Protein AF-A0A5J6BZD9-F1 (afdb_monomer)

Secondary structure (DSSP, 8-state):
---S--SSS-TT---SS-EEEEEEEEEEEEEE-SSSEEEEEEEEEEEEEEE--SS---------HHHHHHHHHHTSS------

pLDDT: mean 82.14, std 18.12, range [42.59, 97.81]

InterPro domains:
  IPR028565 Mu homology domain [PF00928] (7-69)
  IPR028565 Mu homology domain [PS51072] (17-83)
  IPR036168 AP-2 complex subunit mu, C-terminal superfamily [SSF49447] (7-78)
  IPR050431 Adaptor complexes medium subunit [PTHR10529] (3-70)

Radius of gyration: 21.89 Å; Cα contacts (8 Å, |Δi|>4): 73; chains: 1; bounding box: 61×34×54 Å

Organism: Plasmodium falciparum (NCBI:txid5833)

Foldseek 3Di:
DPPDDDPPDDFFQDDPDWDKDKDKDKDWDWDADPHGTPDIDIDIDIDMDTRHGGDDDDDDDDPDPPVVVVVVVVPPPDDDDDD

Structure (mmCIF, N/CA/C/O backbone):
data_AF-A0A5J6BZD9-F1
#
_entry.id   AF-A0A5J6BZD9-F1
#
loop_
_atom_site.group_PDB
_atom_site.id
_atom_site.type_symbol
_atom_site.label_atom_id
_atom_site.label_alt_id
_atom_site.label_comp_id
_atom_site.label_asym_id
_atom_site.label_entity_id
_atom_site.label_seq_id
_atom_site.pdbx_PDB_ins_code
_atom_site.Cartn_x
_atom_site.Cartn_y
_atom_site.Cartn_z
_atom_site.occupancy
_atom_site.B_iso_or_equiv
_atom_site.auth_seq_id
_atom_site.auth_comp_id
_atom_site.auth_asym_id
_atom_site.auth_atom_id
_atom_site.pdbx_PDB_model_num
ATOM 1 N N . TYR A 1 1 ? -0.818 12.826 22.404 1.00 47.66 1 TYR A N 1
ATOM 2 C CA . TYR A 1 1 ? -2.046 13.346 21.775 1.00 47.66 1 TYR A CA 1
ATOM 3 C C . TYR A 1 1 ? -1.634 14.302 20.673 1.00 47.66 1 TYR A C 1
ATOM 5 O O . TYR A 1 1 ? -0.967 15.281 20.975 1.00 47.66 1 TYR A O 1
ATOM 13 N N . ILE A 1 2 ? -1.928 13.987 19.409 1.00 50.56 2 ILE A N 1
ATOM 14 C CA . ILE A 1 2 ? -1.738 14.941 18.309 1.00 50.56 2 ILE A CA 1
ATOM 15 C C . ILE A 1 2 ? -2.803 16.025 18.490 1.00 50.56 2 ILE A C 1
ATOM 17 O O . ILE A 1 2 ? -3.993 15.747 18.402 1.00 50.56 2 ILE A O 1
ATOM 21 N N . THR A 1 3 ? -2.372 17.237 18.820 1.00 52.44 3 THR A N 1
ATOM 22 C CA . THR A 1 3 ? -3.217 18.422 19.045 1.00 52.44 3 THR A CA 1
ATOM 23 C C . THR A 1 3 ? -3.430 19.238 17.762 1.00 52.44 3 THR A C 1
ATOM 25 O O . THR A 1 3 ? -3.760 20.418 17.821 1.00 52.44 3 THR A O 1
ATOM 28 N N . GLY A 1 4 ? -3.235 18.625 16.588 1.00 65.38 4 GLY A N 1
ATOM 29 C CA . GLY A 1 4 ? -3.381 19.266 15.280 1.00 65.38 4 GLY A CA 1
ATOM 30 C C . GLY A 1 4 ? -4.625 18.797 14.527 1.00 65.38 4 GLY A C 1
ATOM 31 O O . GLY A 1 4 ? -5.005 17.629 14.603 1.00 65.38 4 GLY A O 1
ATOM 32 N N . ASN A 1 5 ? -5.241 19.709 13.773 1.00 69.25 5 ASN A N 1
ATOM 33 C CA . ASN A 1 5 ? -6.391 19.424 12.918 1.00 69.25 5 ASN A CA 1
ATOM 34 C C . ASN A 1 5 ? -5.986 18.454 11.786 1.00 69.25 5 ASN A C 1
ATOM 36 O O . ASN A 1 5 ? -5.286 18.842 10.851 1.00 69.25 5 ASN A O 1
ATOM 40 N N . CYS A 1 6 ? -6.394 17.186 11.877 1.00 79.75 6 CYS A N 1
ATOM 41 C CA . CYS A 1 6 ? -6.168 16.175 10.842 1.00 79.75 6 CYS A CA 1
ATOM 42 C C . CYS A 1 6 ? -7.288 16.253 9.797 1.00 79.75 6 CYS A C 1
ATOM 44 O O . CYS A 1 6 ? -8.431 15.909 10.084 1.00 79.75 6 CYS A O 1
ATOM 46 N N . THR A 1 7 ? -6.979 16.718 8.586 1.00 87.62 7 THR A N 1
ATOM 47 C CA . THR A 1 7 ? -7.992 16.972 7.543 1.00 87.62 7 THR A CA 1
ATOM 48 C C . THR A 1 7 ? -8.375 15.738 6.729 1.00 87.62 7 THR A C 1
ATOM 50 O O . THR A 1 7 ? -9.408 15.735 6.069 1.00 87.62 7 THR A O 1
ATOM 53 N N . TRP A 1 8 ? -7.556 14.687 6.760 1.00 88.69 8 TRP A N 1
ATOM 54 C CA . TRP A 1 8 ? -7.733 13.489 5.934 1.00 88.69 8 TRP A CA 1
ATOM 55 C C . TRP A 1 8 ? -8.351 12.308 6.695 1.00 88.69 8 TRP A C 1
ATOM 57 O O . TRP A 1 8 ? -8.701 11.300 6.080 1.00 88.69 8 TRP A O 1
ATOM 67 N N . ARG A 1 9 ? -8.497 12.404 8.025 1.00 89.69 9 ARG A N 1
ATOM 68 C CA . ARG A 1 9 ? -9.072 11.343 8.858 1.00 89.69 9 ARG A CA 1
ATOM 69 C C . ARG A 1 9 ? -9.994 11.902 9.923 1.00 89.69 9 ARG A C 1
ATOM 71 O O . ARG A 1 9 ? -9.585 12.681 10.775 1.00 89.69 9 ARG A O 1
ATOM 78 N N . ASN A 1 10 ? -11.222 11.401 9.907 1.00 87.88 10 ASN A N 1
ATOM 79 C CA . ASN A 1 10 ? -12.221 11.741 10.904 1.00 87.88 10 ASN A CA 1
ATOM 80 C C . ASN A 1 10 ? -11.857 11.169 12.279 1.00 87.88 10 ASN A C 1
ATOM 82 O O . ASN A 1 10 ? -11.299 10.074 12.400 1.00 87.88 10 ASN A O 1
ATOM 86 N N . ASN A 1 11 ? -12.232 11.902 13.323 1.00 87.56 11 ASN A N 1
ATOM 87 C CA . ASN A 1 11 ? -12.133 11.431 14.698 1.00 87.56 11 ASN A CA 1
ATOM 88 C C . ASN A 1 11 ? -13.214 10.380 14.999 1.00 87.56 11 ASN A C 1
ATOM 90 O O . ASN A 1 11 ? -14.214 10.276 14.292 1.00 87.56 11 ASN A O 1
ATOM 94 N N . ASN A 1 12 ? -13.015 9.620 16.081 1.00 89.75 12 ASN A N 1
ATOM 95 C CA . ASN A 1 12 ? -13.994 8.672 16.634 1.00 89.75 12 ASN A CA 1
ATOM 96 C C . ASN A 1 12 ? -14.441 7.543 15.683 1.00 89.75 12 ASN A C 1
ATOM 98 O O . ASN A 1 12 ? -15.522 6.984 15.844 1.00 89.75 12 ASN A O 1
ATOM 102 N N . ILE A 1 13 ? -13.607 7.167 14.710 1.00 94.50 13 ILE A N 1
ATOM 103 C CA . ILE A 1 13 ? -13.845 5.978 13.882 1.00 94.50 13 ILE A CA 1
ATOM 104 C C . ILE A 1 13 ? -13.721 4.726 14.760 1.00 94.50 13 ILE A C 1
ATOM 106 O O . ILE A 1 13 ? -12.751 4.594 15.510 1.00 94.50 13 ILE A O 1
ATOM 110 N N . TYR A 1 14 ? -14.670 3.798 14.644 1.00 96.38 14 TYR A N 1
ATOM 111 C CA . TYR A 1 14 ? -14.664 2.523 15.358 1.00 96.38 14 TYR A CA 1
ATOM 112 C C . TYR A 1 14 ? -14.921 1.364 14.395 1.00 96.38 14 TYR A C 1
ATOM 114 O O . TYR A 1 14 ? -15.853 1.406 13.593 1.00 96.38 14 TYR A O 1
ATOM 122 N N .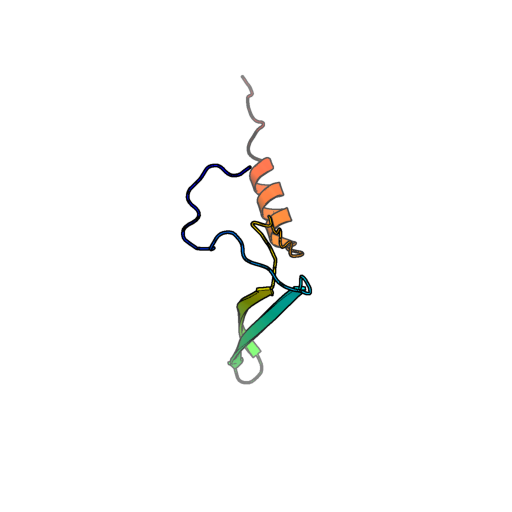 TYR A 1 15 ? -14.119 0.310 14.519 1.00 97.56 15 TYR A N 1
ATOM 123 C CA . TYR A 1 15 ? -14.314 -0.961 13.835 1.00 97.56 15 TYR A CA 1
ATOM 124 C C . TYR A 1 15 ? -14.301 -2.098 14.854 1.00 97.56 15 TYR A C 1
ATOM 126 O O . TYR A 1 15 ? -13.466 -2.127 15.757 1.00 97.56 15 TYR A O 1
ATOM 134 N N . LYS A 1 16 ? -15.192 -3.082 14.674 1.00 97.69 16 LYS A N 1
ATOM 135 C CA . LYS A 1 16 ? -15.256 -4.284 15.527 1.00 97.69 16 LYS A CA 1
ATOM 136 C C . LYS A 1 16 ? -13.946 -5.081 15.505 1.00 97.69 16 LYS A C 1
ATOM 138 O O . LYS A 1 16 ? -13.576 -5.695 16.500 1.00 97.69 16 LYS A O 1
ATOM 143 N N . LYS A 1 17 ? -13.256 -5.070 14.364 1.00 97.75 17 LYS A N 1
ATOM 144 C CA . LYS A 1 17 ? -11.940 -5.669 14.165 1.00 97.75 17 LYS A CA 1
ATOM 145 C C . LYS A 1 17 ? -11.048 -4.639 13.487 1.00 97.75 17 LYS A C 1
ATOM 147 O O . LYS A 1 17 ? -11.451 -4.044 12.493 1.00 97.75 17 LYS A O 1
ATOM 152 N N . ASN A 1 18 ? -9.860 -4.430 14.044 1.00 97.19 18 ASN A N 1
ATOM 153 C CA . ASN A 1 18 ? -8.873 -3.537 13.456 1.00 97.19 18 ASN A CA 1
ATOM 154 C C . ASN A 1 18 ? -8.028 -4.329 12.459 1.00 97.19 18 ASN A C 1
ATOM 156 O O . ASN A 1 18 ? -7.330 -5.261 12.856 1.00 97.19 18 ASN A O 1
ATOM 160 N N . GLU A 1 19 ? -8.110 -3.989 11.178 1.00 97.81 19 GLU A N 1
ATOM 161 C CA . GLU A 1 19 ? -7.384 -4.685 10.116 1.00 97.81 19 GLU A CA 1
ATOM 162 C C . GLU A 1 19 ? -7.022 -3.743 8.966 1.00 97.81 19 GLU A C 1
ATOM 164 O O . GLU A 1 19 ? -7.684 -2.732 8.719 1.00 97.81 19 GLU A O 1
ATOM 169 N N . ILE A 1 20 ? -5.938 -4.073 8.269 1.00 96.88 20 ILE A N 1
ATOM 170 C CA . ILE A 1 20 ? -5.451 -3.345 7.099 1.00 96.88 20 ILE A CA 1
ATOM 171 C C . ILE A 1 20 ? -5.276 -4.363 5.981 1.00 96.88 20 ILE A C 1
ATOM 173 O O . ILE A 1 20 ? -4.642 -5.397 6.183 1.00 96.88 20 ILE A O 1
ATOM 177 N N . TYR A 1 21 ? -5.813 -4.051 4.810 1.00 97.44 21 TYR A N 1
ATOM 178 C CA . TYR A 1 21 ? -5.536 -4.780 3.579 1.00 97.44 21 TYR A CA 1
ATOM 179 C C . TYR A 1 21 ? -4.570 -3.956 2.738 1.00 97.44 21 TYR A C 1
ATOM 181 O O . TYR A 1 21 ? -4.735 -2.738 2.614 1.00 97.44 21 TYR A O 1
ATOM 189 N N . ILE A 1 22 ? -3.552 -4.620 2.203 1.00 96.38 22 ILE A N 1
ATOM 190 C CA . ILE A 1 22 ? -2.484 -3.994 1.432 1.00 96.38 22 ILE A CA 1
ATOM 191 C C . ILE A 1 22 ? -2.440 -4.674 0.074 1.00 96.38 22 ILE A C 1
ATOM 193 O O . ILE A 1 22 ? -2.123 -5.859 -0.007 1.00 96.38 22 ILE A O 1
ATOM 197 N N . ASP A 1 23 ? -2.703 -3.898 -0.971 1.00 96.38 23 ASP A N 1
ATOM 198 C CA . ASP A 1 23 ? -2.589 -4.344 -2.352 1.00 96.38 23 ASP A CA 1
ATOM 199 C C . ASP A 1 23 ? -1.346 -3.707 -2.972 1.00 96.38 23 ASP A C 1
ATOM 201 O O . ASP A 1 23 ? -1.231 -2.478 -3.056 1.00 96.38 23 ASP A O 1
ATOM 205 N N . ILE A 1 24 ? -0.408 -4.547 -3.406 1.00 95.06 24 ILE A N 1
ATOM 206 C CA . ILE A 1 24 ? 0.810 -4.134 -4.105 1.00 95.06 24 ILE A CA 1
ATOM 207 C C . ILE A 1 24 ? 0.652 -4.542 -5.565 1.00 95.06 24 ILE A C 1
ATOM 209 O O . ILE A 1 24 ? 0.615 -5.727 -5.889 1.00 95.06 24 ILE A O 1
ATOM 213 N N . LEU A 1 25 ? 0.531 -3.548 -6.439 1.00 95.50 25 LEU A N 1
ATOM 214 C CA . LEU A 1 25 ? 0.434 -3.738 -7.878 1.00 95.50 25 LEU A CA 1
ATOM 215 C C . LEU A 1 25 ? 1.765 -3.360 -8.518 1.00 95.50 25 LEU A C 1
ATOM 217 O O . LEU A 1 25 ? 2.225 -2.231 -8.359 1.00 95.50 25 LEU A O 1
ATOM 221 N N . GLU A 1 26 ? 2.342 -4.274 -9.288 1.00 95.94 26 GLU A N 1
ATOM 222 C CA . GLU A 1 26 ? 3.570 -4.041 -10.043 1.00 95.94 26 GLU A CA 1
ATOM 223 C C . GLU A 1 26 ? 3.325 -4.331 -11.519 1.00 95.94 26 GLU A C 1
ATOM 225 O O . GLU A 1 26 ? 2.925 -5.432 -11.896 1.00 95.94 26 GLU A O 1
ATOM 230 N N . ILE A 1 27 ? 3.550 -3.323 -12.359 1.00 96.56 27 ILE A N 1
ATOM 231 C CA . ILE A 1 27 ? 3.392 -3.433 -13.808 1.00 96.56 27 ILE A CA 1
ATOM 232 C C . ILE A 1 27 ? 4.780 -3.406 -14.431 1.00 96.56 27 ILE A C 1
ATOM 234 O O . ILE A 1 27 ? 5.446 -2.372 -14.415 1.00 96.56 27 ILE A O 1
ATOM 238 N N . LEU A 1 28 ? 5.214 -4.540 -14.979 1.00 96.12 28 LEU A N 1
ATOM 239 C CA . LEU A 1 28 ? 6.470 -4.646 -15.709 1.00 96.12 28 LEU A CA 1
ATOM 240 C C . LEU A 1 28 ? 6.260 -4.225 -17.169 1.00 96.12 28 LEU A C 1
ATOM 242 O O . LEU A 1 28 ? 5.603 -4.919 -17.943 1.00 96.12 28 LEU A O 1
ATOM 246 N N . ASN A 1 29 ? 6.862 -3.103 -17.543 1.00 96.31 29 ASN A N 1
ATOM 247 C CA . ASN A 1 29 ? 6.898 -2.612 -18.913 1.00 96.31 29 ASN A CA 1
ATOM 248 C C . ASN A 1 29 ? 8.210 -3.048 -19.561 1.00 96.31 29 ASN A C 1
ATOM 250 O O . ASN A 1 29 ? 9.282 -2.691 -19.066 1.00 96.31 29 ASN A O 1
ATOM 254 N N . VAL A 1 30 ? 8.130 -3.793 -20.666 1.00 96.81 30 VAL A N 1
ATOM 255 C CA . VAL A 1 30 ? 9.302 -4.350 -21.357 1.00 96.81 30 VAL A CA 1
ATOM 256 C C . VAL A 1 30 ? 9.266 -4.004 -22.839 1.00 96.81 30 VAL A C 1
ATOM 258 O O . VAL A 1 30 ? 8.270 -4.244 -23.516 1.00 96.81 30 VAL A O 1
ATOM 261 N N . THR A 1 31 ? 10.389 -3.510 -23.349 1.00 96.56 31 THR A N 1
ATOM 262 C CA . THR A 1 31 ? 10.652 -3.323 -24.775 1.00 96.56 31 THR A CA 1
ATOM 263 C C . THR A 1 31 ? 11.761 -4.281 -25.189 1.00 96.56 31 THR A C 1
ATOM 265 O O . THR A 1 31 ? 12.876 -4.212 -24.667 1.00 96.56 31 THR A O 1
ATOM 268 N N . ILE A 1 32 ? 11.468 -5.171 -26.137 1.00 96.50 32 ILE A N 1
ATOM 269 C CA . ILE A 1 32 ? 12.394 -6.203 -26.621 1.00 96.50 32 ILE A CA 1
ATOM 270 C C . ILE A 1 32 ? 12.526 -6.054 -28.145 1.00 96.50 32 ILE A C 1
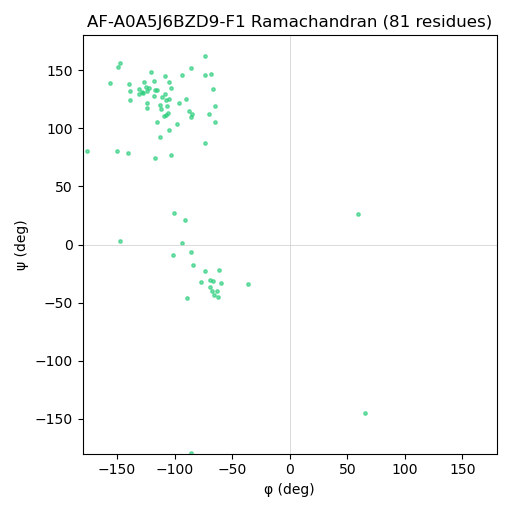ATOM 272 O O . ILE A 1 32 ? 11.527 -5.854 -28.833 1.00 96.50 32 ILE A O 1
ATOM 276 N N . ASN A 1 33 ? 13.751 -6.117 -28.672 1.00 94.00 33 ASN A N 1
ATOM 277 C CA . ASN A 1 33 ? 14.011 -6.309 -30.105 1.00 94.00 33 ASN A CA 1
ATOM 278 C C . ASN A 1 33 ? 14.003 -7.815 -30.427 1.00 94.00 33 ASN A C 1
ATOM 280 O O . ASN A 1 33 ? 13.873 -8.636 -29.532 1.00 94.00 33 ASN A O 1
ATOM 284 N N . SER A 1 34 ? 14.235 -8.189 -31.681 1.00 90.44 34 SER A N 1
ATOM 285 C CA . SER A 1 34 ? 14.244 -9.553 -32.220 1.00 90.44 34 SER A CA 1
ATOM 286 C C . SER A 1 34 ? 14.806 -10.645 -31.294 1.00 90.44 34 SER A C 1
ATOM 288 O O . SER A 1 34 ? 14.271 -11.737 -31.340 1.00 90.44 34 SER A O 1
ATOM 290 N N . ASN A 1 35 ? 15.817 -10.377 -30.449 1.00 90.75 35 ASN A N 1
ATOM 291 C CA . ASN A 1 35 ? 16.240 -11.281 -29.360 1.00 90.75 35 ASN A CA 1
ATOM 292 C C . ASN A 1 35 ? 16.787 -10.575 -28.097 1.00 90.75 35 ASN A C 1
ATOM 294 O O . ASN A 1 35 ? 17.231 -11.243 -27.166 1.00 90.75 35 ASN A O 1
ATOM 298 N N . ASN A 1 36 ? 16.791 -9.237 -28.047 1.00 93.31 36 ASN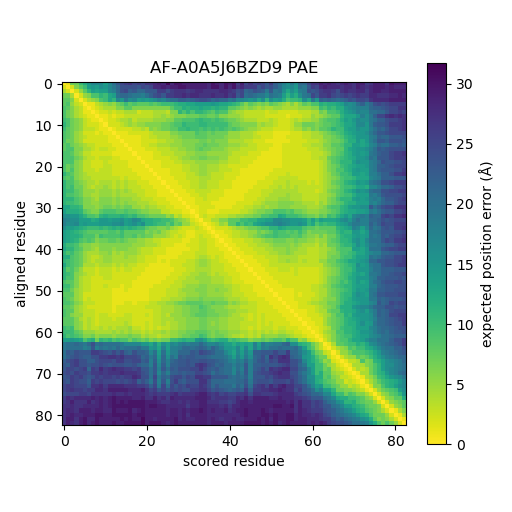 A N 1
ATOM 299 C CA . ASN A 1 36 ? 17.503 -8.486 -27.006 1.00 93.31 36 ASN A CA 1
ATOM 300 C C . ASN A 1 36 ? 16.557 -7.574 -26.230 1.00 93.31 36 ASN A C 1
ATOM 302 O O . ASN A 1 36 ? 15.786 -6.822 -26.830 1.00 93.31 36 ASN A O 1
ATOM 306 N N . LEU A 1 37 ? 16.675 -7.582 -24.902 1.00 94.56 37 LEU A N 1
ATOM 307 C CA . LEU A 1 37 ? 16.017 -6.610 -24.037 1.00 94.56 37 LEU A CA 1
ATOM 308 C C . LEU A 1 37 ? 16.583 -5.212 -24.317 1.00 94.56 37 LEU A C 1
ATOM 310 O O . LEU A 1 37 ? 17.773 -4.977 -24.123 1.00 94.56 37 LEU A O 1
ATOM 314 N N . ILE A 1 38 ? 15.729 -4.288 -24.756 1.00 95.69 38 ILE A N 1
ATOM 315 C CA . ILE A 1 38 ? 16.109 -2.885 -24.961 1.00 95.69 38 ILE A 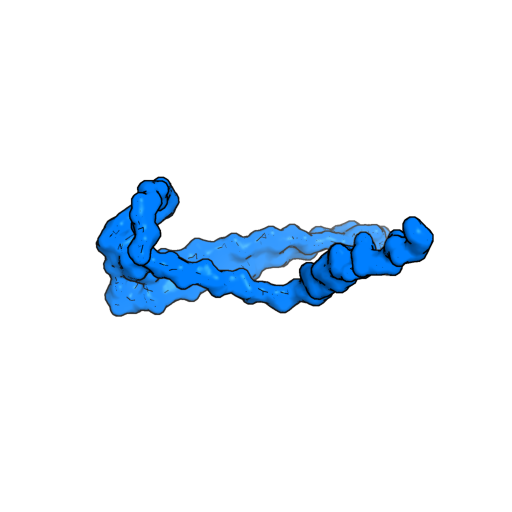CA 1
ATOM 316 C C . ILE A 1 38 ? 15.889 -2.102 -23.670 1.00 95.69 38 ILE A C 1
ATOM 318 O O . ILE A 1 38 ? 16.735 -1.311 -23.262 1.00 95.69 38 ILE A O 1
ATOM 322 N N . TYR A 1 39 ? 14.737 -2.304 -23.032 1.00 95.38 39 TYR A N 1
ATOM 323 C CA . TYR A 1 39 ? 14.353 -1.541 -21.855 1.00 95.38 39 TYR A CA 1
ATOM 324 C C . TYR A 1 39 ? 13.353 -2.316 -21.008 1.00 95.38 39 TYR A C 1
ATOM 326 O O . TYR A 1 39 ? 12.432 -2.931 -21.539 1.00 95.38 39 TYR A O 1
ATOM 334 N N . ALA A 1 40 ? 13.518 -2.259 -19.692 1.00 96.00 40 ALA A N 1
ATOM 335 C CA . ALA A 1 40 ? 12.530 -2.733 -18.741 1.00 96.00 40 ALA A CA 1
ATOM 336 C C . ALA A 1 40 ? 12.442 -1.760 -17.570 1.00 96.00 40 ALA A C 1
ATOM 338 O O . ALA A 1 40 ? 13.463 -1.293 -17.063 1.00 96.00 40 ALA A O 1
ATOM 339 N N . HIS A 1 41 ? 11.224 -1.480 -17.126 1.00 94.94 41 HIS A N 1
ATOM 340 C CA . HIS A 1 41 ? 10.981 -0.765 -15.879 1.00 94.94 41 HIS A CA 1
ATOM 341 C C . HIS A 1 41 ? 9.684 -1.254 -15.243 1.00 94.94 41 HIS A C 1
ATOM 343 O O . HIS A 1 41 ? 8.808 -1.787 -15.923 1.00 94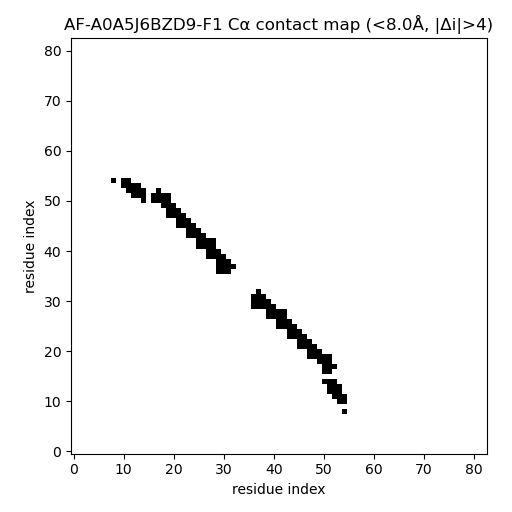.94 41 HIS A O 1
ATOM 349 N N . ILE A 1 42 ? 9.576 -1.089 -13.927 1.00 95.94 42 ILE A N 1
ATOM 350 C CA . ILE A 1 42 ? 8.397 -1.490 -13.162 1.00 95.94 42 ILE A CA 1
ATOM 351 C C . ILE A 1 42 ? 7.681 -0.236 -12.668 1.00 95.94 42 ILE A C 1
ATOM 353 O O . ILE A 1 42 ? 8.283 0.606 -12.000 1.00 95.94 42 ILE A O 1
ATOM 357 N N . ASN A 1 43 ? 6.384 -0.145 -12.950 1.00 95.56 43 ASN A N 1
ATOM 358 C CA . ASN A 1 43 ? 5.494 0.857 -12.379 1.00 95.56 43 ASN A CA 1
ATOM 359 C C . ASN A 1 43 ? 4.758 0.217 -11.201 1.00 95.56 43 ASN A C 1
ATOM 361 O O . ASN A 1 43 ? 3.846 -0.587 -11.391 1.00 95.56 43 ASN A O 1
ATOM 365 N N . GLY A 1 44 ? 5.180 0.561 -9.986 1.00 94.81 44 GLY A N 1
ATOM 366 C CA . GLY A 1 44 ? 4.577 0.073 -8.749 1.00 94.81 44 GLY A CA 1
ATOM 367 C C . GLY A 1 44 ? 3.498 1.011 -8.204 1.00 94.81 44 GLY A C 1
ATOM 368 O O . GLY A 1 44 ? 3.623 2.234 -8.285 1.00 94.81 44 GLY A O 1
ATOM 369 N N . LYS A 1 45 ? 2.459 0.445 -7.590 1.00 94.75 45 LYS A N 1
ATOM 370 C CA . LYS A 1 45 ? 1.449 1.162 -6.805 1.00 94.75 45 LYS A CA 1
ATOM 371 C C . LYS A 1 45 ? 1.114 0.363 -5.551 1.00 94.75 45 LYS A C 1
ATOM 373 O O . LYS A 1 45 ? 0.800 -0.818 -5.632 1.00 94.75 45 LYS A O 1
ATOM 378 N N . VAL A 1 46 ? 1.102 1.037 -4.404 1.00 94.75 46 VAL A N 1
ATOM 379 C CA . VAL A 1 46 ? 0.623 0.471 -3.138 1.00 94.75 46 VAL A CA 1
ATOM 380 C C . VAL A 1 46 ? -0.718 1.106 -2.802 1.00 94.75 46 VAL A C 1
ATOM 382 O O . VAL A 1 46 ? -0.830 2.331 -2.744 1.00 94.75 46 VAL A O 1
ATOM 385 N N . THR A 1 47 ? -1.739 0.281 -2.596 1.00 95.81 47 THR A N 1
ATOM 386 C CA . THR A 1 47 ? -3.070 0.720 -2.165 1.00 95.81 47 THR A CA 1
ATOM 387 C C . THR A 1 47 ? -3.366 0.120 -0.800 1.00 95.81 47 THR A C 1
ATOM 389 O O . THR A 1 47 ? -3.149 -1.066 -0.572 1.00 95.81 47 THR A O 1
ATOM 392 N N . LEU A 1 48 ? -3.850 0.952 0.120 1.00 96.38 48 LEU A N 1
ATOM 393 C CA . LEU A 1 48 ? -4.177 0.547 1.481 1.00 96.38 48 LEU A CA 1
ATOM 394 C C . LEU A 1 48 ? -5.676 0.697 1.710 1.00 96.38 48 LEU A C 1
ATOM 396 O O . LEU A 1 48 ? -6.251 1.752 1.432 1.00 96.38 48 LEU A O 1
ATOM 400 N N . LYS A 1 49 ? -6.294 -0.333 2.284 1.00 95.94 49 LYS A N 1
ATOM 401 C CA . LYS A 1 49 ? -7.648 -0.264 2.833 1.00 95.94 49 LYS A CA 1
ATOM 402 C C . LYS A 1 49 ? -7.573 -0.481 4.339 1.00 95.94 49 LYS A C 1
ATOM 404 O O . LYS A 1 49 ? -7.363 -1.599 4.804 1.00 95.94 49 LYS A O 1
ATOM 409 N N . CYS A 1 50 ? -7.736 0.602 5.094 1.00 95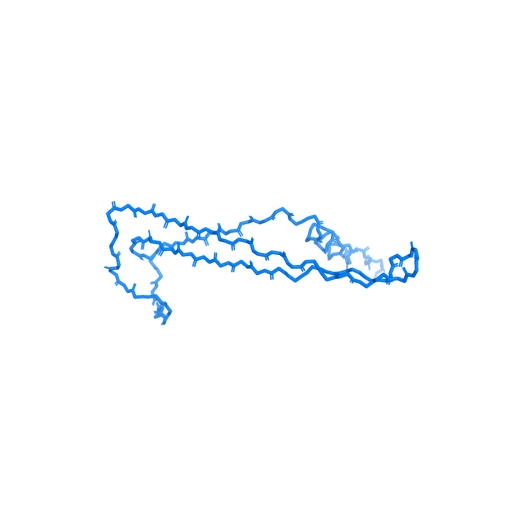.62 50 CYS A N 1
ATOM 410 C CA . CYS A 1 50 ? -7.523 0.614 6.539 1.00 95.62 50 CYS A CA 1
ATOM 411 C C . CYS A 1 50 ? -8.850 0.653 7.307 1.00 95.62 50 CYS A C 1
ATOM 413 O O . CYS A 1 50 ? -9.533 1.680 7.318 1.00 95.62 50 CYS A O 1
ATOM 415 N N . HIS A 1 51 ? -9.162 -0.418 8.034 1.00 97.12 51 HIS A N 1
ATOM 416 C CA . HIS A 1 51 ? -10.226 -0.447 9.036 1.00 97.12 51 HIS A CA 1
ATOM 417 C C . HIS A 1 51 ? -9.597 -0.369 10.428 1.00 97.12 51 HIS A C 1
ATOM 419 O O . HIS A 1 51 ? -9.443 -1.371 11.115 1.00 97.12 51 HIS A O 1
ATOM 425 N N . LEU A 1 52 ? -9.175 0.830 10.830 1.00 96.50 52 LEU A N 1
ATOM 426 C CA . LEU A 1 52 ? -8.564 1.070 12.138 1.00 96.50 52 LEU A CA 1
ATOM 427 C C . LEU A 1 52 ? -9.399 2.045 12.959 1.00 96.50 52 LEU A C 1
ATOM 429 O O . LEU A 1 52 ? -9.921 3.020 12.412 1.00 96.50 52 LEU A O 1
ATOM 433 N N . SER A 1 53 ? -9.507 1.793 14.257 1.00 96.25 53 SER A N 1
ATOM 434 C CA . SER A 1 53 ? -10.243 2.639 15.197 1.00 96.25 53 SER A CA 1
ATOM 435 C C . SER A 1 53 ? -9.373 3.781 15.728 1.00 96.25 53 SER A C 1
ATOM 437 O O . SER A 1 53 ? -8.152 3.656 15.821 1.00 96.25 53 SER A O 1
ATOM 439 N N . GLY A 1 54 ? -9.996 4.901 16.092 1.00 92.94 54 GLY A N 1
ATOM 440 C CA . GLY A 1 54 ? -9.310 6.069 16.645 1.00 92.94 54 GLY A CA 1
ATOM 441 C C . GLY A 1 54 ? -8.352 6.748 15.658 1.00 92.94 54 GLY A C 1
ATOM 442 O O . GLY A 1 54 ? -8.605 6.802 14.450 1.00 92.94 54 GLY A O 1
ATOM 443 N N . MET A 1 55 ? -7.244 7.271 16.185 1.00 92.38 55 MET A N 1
ATOM 444 C CA . MET A 1 55 ? -6.183 7.960 15.439 1.00 92.38 55 MET A CA 1
ATOM 445 C C . MET A 1 55 ? -4.866 7.172 15.557 1.00 92.38 55 MET A C 1
ATOM 447 O O . MET A 1 55 ? -4.001 7.542 16.353 1.00 92.38 55 MET A O 1
ATOM 451 N N . PRO A 1 56 ? -4.730 6.038 14.850 1.00 92.38 56 PRO A N 1
ATOM 452 C CA . PRO A 1 56 ? -3.532 5.216 14.932 1.00 92.38 56 PRO A CA 1
ATOM 453 C C . PRO A 1 56 ? -2.363 5.883 14.200 1.00 92.38 56 PRO A C 1
ATOM 455 O O . PRO A 1 56 ? -2.545 6.507 13.154 1.00 92.38 56 PRO A O 1
ATOM 458 N N . LEU A 1 57 ? -1.157 5.689 14.728 1.00 90.25 57 LEU A N 1
ATOM 459 C CA . LEU A 1 57 ? 0.082 5.905 13.989 1.00 90.25 57 LEU A CA 1
ATOM 460 C C . LEU A 1 57 ? 0.453 4.583 13.308 1.00 90.25 57 LEU A C 1
ATOM 462 O O . LEU A 1 57 ? 0.518 3.549 13.973 1.00 90.25 57 LEU A O 1
ATOM 466 N N . CYS A 1 58 ? 0.653 4.605 11.992 1.00 90.94 58 CYS A N 1
ATOM 467 C CA . CYS A 1 58 ? 1.016 3.421 11.218 1.00 90.94 58 CYS A CA 1
ATOM 468 C C . CYS A 1 58 ? 2.315 3.678 10.462 1.00 90.94 58 CYS A C 1
ATOM 470 O O . CYS A 1 58 ? 2.442 4.690 9.777 1.00 90.94 58 CYS A O 1
ATOM 472 N N . GLU A 1 59 ? 3.241 2.730 10.546 1.00 90.81 59 GLU A N 1
ATOM 473 C CA . GLU A 1 59 ? 4.510 2.764 9.829 1.00 90.81 59 GLU A CA 1
ATOM 474 C C . GLU A 1 59 ? 4.575 1.568 8.880 1.00 90.81 59 GLU A C 1
ATOM 476 O O . GLU A 1 59 ? 4.347 0.426 9.281 1.00 90.81 59 GLU A O 1
ATOM 481 N N . LEU A 1 60 ? 4.865 1.837 7.607 1.00 88.44 60 LEU A N 1
ATOM 482 C CA . LEU A 1 60 ? 5.096 0.815 6.593 1.00 88.44 60 LEU A CA 1
ATOM 483 C C . LEU A 1 60 ? 6.566 0.880 6.196 1.00 88.44 60 LEU A C 1
ATOM 485 O O . LEU A 1 60 ? 7.027 1.877 5.642 1.00 88.44 60 LEU A O 1
ATOM 489 N N . SER A 1 61 ? 7.290 -0.201 6.467 1.00 87.50 61 SER A N 1
ATOM 490 C CA . SER A 1 61 ? 8.671 -0.372 6.031 1.00 87.50 61 SER A CA 1
ATOM 491 C C . SER A 1 61 ? 8.736 -1.347 4.859 1.00 87.50 61 SER A C 1
ATOM 493 O O . SER A 1 61 ? 8.028 -2.353 4.833 1.00 87.50 61 SER A O 1
ATOM 495 N N . THR A 1 62 ? 9.590 -1.045 3.883 1.00 83.75 62 THR A N 1
ATOM 496 C CA . THR A 1 62 ? 9.905 -1.936 2.762 1.00 83.75 62 THR A CA 1
ATOM 497 C C . THR A 1 62 ? 11.395 -2.244 2.771 1.00 83.75 62 THR A C 1
ATOM 499 O O . THR A 1 62 ? 12.218 -1.413 3.160 1.00 83.75 62 THR A O 1
ATOM 502 N N . ASN A 1 63 ? 11.765 -3.439 2.314 1.00 79.00 63 ASN A N 1
ATOM 503 C CA . ASN A 1 63 ? 13.167 -3.806 2.153 1.00 79.00 63 ASN A CA 1
ATOM 504 C C . ASN A 1 63 ? 13.757 -3.079 0.940 1.00 79.00 63 ASN A C 1
ATOM 506 O O . ASN A 1 63 ? 13.767 -3.609 -0.168 1.00 79.00 63 ASN A O 1
ATOM 510 N N . ASN A 1 64 ? 14.266 -1.864 1.142 1.00 68.44 64 ASN A N 1
ATOM 511 C CA . ASN A 1 64 ? 14.929 -1.112 0.084 1.00 68.44 64 ASN A CA 1
ATOM 512 C C . ASN A 1 64 ? 16.456 -1.111 0.259 1.00 68.44 64 ASN A C 1
ATOM 514 O O . ASN A 1 64 ? 17.011 -0.280 0.979 1.00 68.44 64 ASN A O 1
ATOM 518 N N . LYS A 1 65 ? 17.161 -1.996 -0.462 1.00 62.19 65 LYS A N 1
ATOM 519 C CA . LYS A 1 65 ? 18.639 -1.986 -0.522 1.00 62.19 65 LYS A CA 1
ATOM 520 C C . LYS A 1 65 ? 19.207 -0.687 -1.123 1.00 62.19 65 LYS A C 1
ATOM 522 O O . LYS A 1 65 ? 20.344 -0.336 -0.828 1.00 62.19 65 LYS A O 1
ATOM 527 N N . ILE A 1 66 ? 18.431 0.064 -1.913 1.00 59.47 66 ILE A N 1
ATOM 528 C CA . ILE A 1 66 ? 18.889 1.306 -2.564 1.00 59.47 66 ILE A CA 1
ATOM 529 C C . ILE A 1 66 ? 18.928 2.489 -1.579 1.00 59.47 66 ILE A C 1
ATOM 531 O O . ILE A 1 66 ? 19.820 3.333 -1.674 1.00 59.47 66 ILE A O 1
ATOM 535 N N . ASN A 1 67 ? 18.027 2.538 -0.589 1.00 54.91 67 ASN A N 1
ATOM 536 C CA . ASN A 1 67 ? 18.077 3.564 0.464 1.00 54.91 67 ASN A CA 1
ATOM 537 C C . ASN A 1 67 ? 19.313 3.403 1.362 1.00 54.91 67 ASN A C 1
ATOM 539 O O . ASN A 1 67 ? 19.876 4.399 1.809 1.00 54.91 67 ASN A O 1
ATOM 543 N N . LEU A 1 68 ? 19.781 2.165 1.564 1.00 54.44 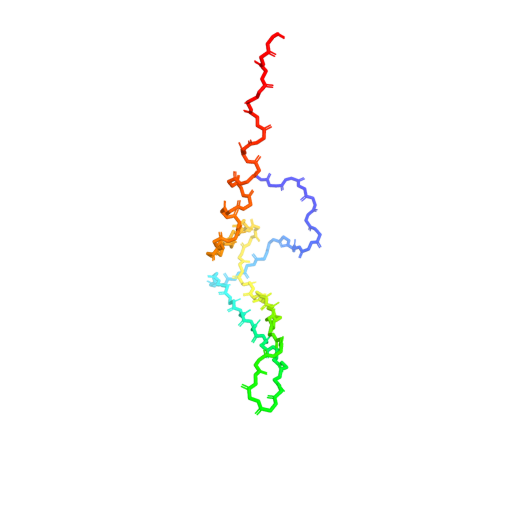68 LEU A N 1
ATOM 544 C CA . LEU A 1 68 ? 21.016 1.890 2.298 1.00 54.44 68 LEU A CA 1
ATOM 545 C C . LEU A 1 68 ? 22.233 2.509 1.594 1.00 54.44 68 LEU A C 1
ATOM 547 O O . LEU A 1 68 ? 23.041 3.173 2.236 1.00 54.44 68 LEU A O 1
ATOM 551 N N . LEU A 1 69 ? 22.332 2.360 0.269 1.00 56.50 69 LEU A N 1
ATOM 552 C CA . LEU A 1 69 ? 23.440 2.924 -0.507 1.00 56.50 69 LEU A CA 1
ATOM 553 C C . LEU A 1 69 ? 23.402 4.456 -0.543 1.00 56.50 69 LEU A C 1
ATOM 555 O O . LEU A 1 69 ? 24.445 5.083 -0.393 1.00 56.50 69 LEU A O 1
ATOM 559 N N . LYS A 1 70 ? 22.221 5.078 -0.668 1.00 58.84 70 LYS A N 1
ATOM 560 C CA . LYS A 1 70 ? 22.098 6.546 -0.591 1.00 58.84 70 LYS A CA 1
ATOM 561 C C . LYS A 1 70 ? 22.508 7.096 0.777 1.00 58.84 70 LYS A C 1
ATOM 563 O 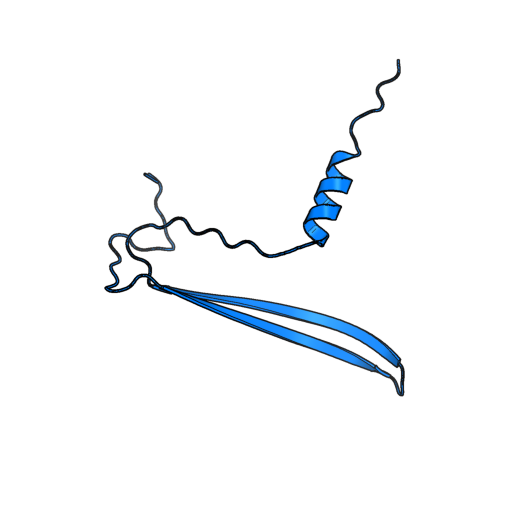O . LYS A 1 70 ? 23.196 8.109 0.823 1.00 58.84 70 LYS A O 1
ATOM 568 N N . ASN A 1 71 ? 22.148 6.420 1.869 1.00 57.69 71 ASN A N 1
ATOM 569 C CA . ASN A 1 71 ? 22.552 6.836 3.215 1.00 57.69 71 ASN A CA 1
ATOM 570 C C . ASN A 1 71 ? 24.060 6.652 3.456 1.00 57.69 71 ASN A C 1
ATOM 572 O O . ASN A 1 71 ? 24.676 7.508 4.084 1.00 57.69 71 ASN A O 1
ATOM 576 N N . ILE A 1 72 ? 24.671 5.588 2.920 1.00 58.91 72 ILE A N 1
ATOM 577 C CA . ILE A 1 72 ? 26.129 5.384 2.978 1.00 58.91 72 ILE A CA 1
ATOM 578 C C . ILE A 1 72 ? 26.866 6.464 2.168 1.00 58.91 72 ILE A C 1
ATOM 580 O O . ILE A 1 72 ? 27.833 7.040 2.659 1.00 58.91 72 ILE A O 1
ATOM 584 N N . LEU A 1 73 ? 26.385 6.790 0.963 1.00 61.31 73 LEU A N 1
ATOM 585 C CA . LEU A 1 73 ? 26.977 7.826 0.105 1.00 61.31 73 LEU A CA 1
ATOM 586 C C . LEU A 1 73 ? 26.779 9.248 0.661 1.00 61.31 73 LEU A C 1
ATOM 588 O O . LEU A 1 73 ? 27.624 10.113 0.457 1.00 61.31 73 LEU A O 1
ATOM 592 N N . ALA A 1 74 ? 25.687 9.508 1.384 1.00 62.91 74 ALA A N 1
ATOM 593 C CA . ALA A 1 74 ? 25.462 10.792 2.048 1.00 62.91 74 ALA A CA 1
ATOM 594 C C . ALA A 1 74 ? 26.355 10.992 3.292 1.00 62.91 74 ALA A C 1
ATOM 596 O O . ALA A 1 74 ? 26.612 12.129 3.677 1.00 62.91 74 ALA A O 1
ATOM 597 N N . GLY A 1 75 ? 26.850 9.909 3.905 1.00 58.00 75 GLY A N 1
ATOM 598 C CA . GLY A 1 75 ? 27.724 9.946 5.084 1.00 58.00 75 GLY A CA 1
ATOM 599 C C . GLY A 1 75 ? 29.223 10.110 4.794 1.00 58.00 75 GLY A C 1
ATOM 600 O O . GLY A 1 75 ? 29.995 10.277 5.734 1.00 58.00 75 GLY A O 1
ATOM 601 N N . SER A 1 76 ? 29.661 10.070 3.529 1.00 56.09 76 SER A N 1
ATOM 602 C CA . SER A 1 76 ? 31.089 10.087 3.159 1.00 56.09 76 SER A CA 1
ATOM 603 C C . SER A 1 76 ? 31.682 11.474 2.857 1.00 56.09 76 SER A C 1
ATOM 605 O O . SER A 1 76 ? 32.864 11.558 2.542 1.00 56.09 76 SER A O 1
ATOM 607 N N . ASN A 1 77 ? 30.914 12.567 2.966 1.00 53.25 77 ASN A N 1
ATOM 608 C CA . ASN A 1 77 ? 31.372 13.928 2.623 1.00 53.25 77 ASN A CA 1
ATOM 609 C C . ASN A 1 77 ? 31.790 14.801 3.829 1.00 53.25 77 ASN A C 1
ATOM 611 O O . ASN A 1 77 ? 31.737 16.026 3.749 1.00 53.25 77 ASN A O 1
ATOM 615 N N . THR A 1 78 ? 32.245 14.212 4.939 1.00 53.03 78 THR A N 1
ATOM 616 C CA . THR A 1 78 ? 32.734 14.977 6.107 1.00 53.03 78 THR A CA 1
ATOM 617 C C . THR A 1 78 ? 33.967 14.343 6.744 1.00 53.03 78 THR A C 1
ATOM 619 O O . THR A 1 78 ? 33.871 13.705 7.786 1.00 53.03 78 THR A O 1
ATOM 622 N N . SER A 1 79 ? 35.131 14.558 6.126 1.00 51.75 79 SER A N 1
ATOM 623 C CA . SER A 1 79 ? 36.438 14.588 6.804 1.00 51.75 79 SER A CA 1
ATOM 624 C C . SER A 1 79 ? 37.557 14.949 5.821 1.00 51.75 79 SER A C 1
ATOM 626 O O . SER A 1 79 ? 38.282 14.096 5.328 1.00 51.75 79 SER A O 1
ATOM 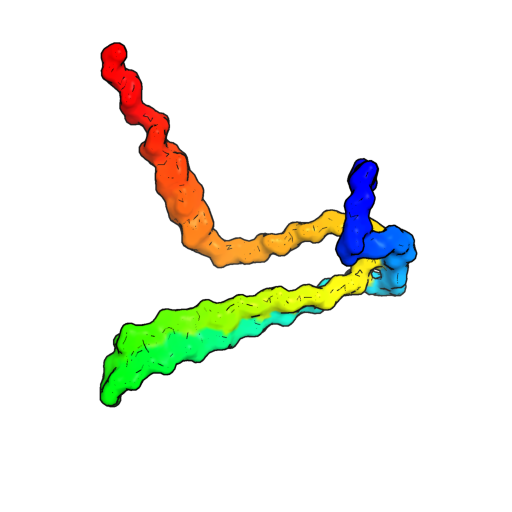628 N N . ASN A 1 80 ? 37.711 16.242 5.538 1.00 47.78 80 ASN A N 1
ATOM 629 C CA . ASN A 1 80 ? 38.995 16.799 5.109 1.00 47.78 80 ASN A CA 1
ATOM 630 C C . ASN A 1 80 ? 39.075 18.255 5.581 1.00 47.78 80 ASN A C 1
ATOM 632 O O . ASN A 1 80 ? 38.801 19.183 4.831 1.00 47.78 80 ASN A O 1
ATOM 636 N N . ASN A 1 81 ? 39.412 18.431 6.859 1.00 42.59 81 ASN A N 1
ATOM 637 C CA . ASN A 1 81 ? 39.979 19.678 7.363 1.00 42.59 81 ASN A CA 1
ATOM 638 C C . ASN A 1 81 ? 41.422 19.369 7.757 1.00 42.59 81 ASN A C 1
ATOM 640 O O . ASN A 1 81 ? 41.682 18.913 8.867 1.00 42.59 81 ASN A O 1
ATOM 644 N N . ASN A 1 82 ? 42.330 19.580 6.806 1.00 46.84 82 ASN A N 1
ATOM 645 C CA . ASN A 1 82 ? 43.748 19.739 7.083 1.00 46.84 82 ASN A CA 1
ATOM 646 C C . ASN A 1 82 ? 44.101 21.211 6.859 1.00 46.84 82 ASN A C 1
ATOM 648 O O . ASN A 1 82 ? 43.828 21.737 5.776 1.00 46.84 82 ASN A O 1
ATOM 652 N N . ASN A 1 83 ? 44.771 21.766 7.874 1.00 42.59 83 ASN A N 1
ATOM 653 C CA . ASN A 1 83 ? 45.389 23.091 8.018 1.00 42.59 83 ASN A CA 1
ATOM 654 C C . ASN A 1 83 ? 44.553 24.127 8.769 1.00 42.59 83 ASN A C 1
ATOM 656 O O . ASN A 1 83 ? 43.657 24.749 8.163 1.00 42.59 83 ASN A O 1
#

Sequence (83 aa):
YITGNCTWRNNNIYYKKNEIYIDILEILNVTINSNNLIYAHINGKVTLKCHLSGMPLCELSTNNKINLLKNILAGSNTSNNNN

Solvent-accessible surface area (backbone atoms only — not comparable to full-atom values): 5832 Å² total; per-residue (Å²): 132,87,92,64,92,62,89,90,56,72,80,82,39,78,50,102,62,72,50,71,49,77,48,78,47,74,45,79,48,74,44,67,55,102,89,45,83,74,45,74,51,72,55,71,46,80,48,78,51,76,40,58,47,48,87,74,88,84,86,87,86,76,95,55,74,65,60,54,52,54,54,55,63,67,67,70,83,80,86,86,89,82,134

Nearest PDB structures (foldseek):
  3b07-assembly1_H  TM=4.498E-01  e=3.308E+00  Staphylococcus aureus subsp. aureus Mu50
  4p24-assembly1_D  TM=3.990E-01  e=2.157E+00  Staphylococcus aureus subsp. aureus Mu50
  4p24-assembly1_E  TM=3.989E-01  e=2.157E+00  Staphylococcus aureus subsp. aureus Mu50
  6rhv-assembly1_H  TM=4.629E-01  e=4.489E+00  Staphylococcus aureus

Mean predicted aligned error: 11.39 Å